Protein AF-A0A1H2X6X7-F1 (afdb_monomer_lite)

Structure (mmCIF, N/CA/C/O backbone):
data_AF-A0A1H2X6X7-F1
#
_entry.id   AF-A0A1H2X6X7-F1
#
loop_
_atom_site.group_PDB
_atom_site.id
_atom_site.type_symbol
_atom_site.label_atom_id
_atom_site.label_alt_id
_atom_site.label_comp_id
_atom_site.label_asym_id
_atom_site.label_entity_id
_atom_site.label_seq_id
_atom_site.pdbx_PDB_ins_code
_atom_site.Cartn_x
_atom_site.Cartn_y
_atom_site.Cartn_z
_atom_site.occupancy
_atom_site.B_iso_or_equiv
_atom_site.auth_seq_id
_atom_site.auth_comp_id
_atom_site.auth_asym_id
_atom_site.auth_atom_id
_atom_site.pdbx_PDB_model_num
ATOM 1 N N . MET A 1 1 ? -18.399 17.762 12.939 1.00 47.22 1 MET A N 1
ATOM 2 C CA . MET A 1 1 ? -17.228 17.917 13.831 1.00 47.22 1 MET A CA 1
ATOM 3 C C . MET A 1 1 ? -16.236 16.824 13.484 1.00 47.22 1 MET A C 1
ATOM 5 O O . MET A 1 1 ? -16.647 15.673 13.480 1.00 47.22 1 MET A O 1
ATOM 9 N N . ASN A 1 2 ? -14.981 17.163 13.183 1.00 52.16 2 ASN A N 1
ATOM 10 C CA . ASN A 1 2 ? -13.915 16.168 13.034 1.00 52.16 2 ASN A CA 1
ATOM 11 C C . ASN A 1 2 ? -13.185 16.047 14.375 1.00 52.16 2 ASN A C 1
ATOM 13 O O . ASN A 1 2 ? -12.469 16.967 14.764 1.00 52.16 2 ASN A O 1
ATOM 17 N N . PHE A 1 3 ? -13.416 14.951 15.096 1.00 68.06 3 PHE A N 1
ATOM 18 C CA . PHE A 1 3 ? -12.711 14.647 16.341 1.00 68.06 3 PHE A CA 1
ATOM 19 C C . PHE A 1 3 ? -11.293 14.145 16.041 1.00 68.06 3 PHE A C 1
ATOM 21 O O . PHE A 1 3 ? -11.084 13.384 15.097 1.00 68.06 3 PHE A O 1
ATOM 28 N N . ASN A 1 4 ? -10.311 14.549 16.848 1.00 76.88 4 ASN A N 1
ATOM 29 C CA . ASN A 1 4 ? -8.963 13.977 16.794 1.00 76.88 4 ASN A CA 1
ATOM 30 C C . ASN A 1 4 ? -8.919 12.580 17.460 1.00 76.88 4 ASN A C 1
ATOM 32 O O . ASN A 1 4 ? -9.927 12.106 17.990 1.00 76.88 4 ASN A O 1
ATOM 36 N N . TYR A 1 5 ? -7.765 11.901 17.418 1.00 76.62 5 TYR A N 1
ATOM 37 C CA . TYR A 1 5 ? -7.602 10.545 17.969 1.00 76.62 5 TYR A CA 1
ATOM 38 C C . TYR A 1 5 ? -8.043 10.443 19.439 1.00 76.62 5 TYR A C 1
ATOM 40 O O . TYR A 1 5 ? -8.882 9.605 19.766 1.00 76.62 5 TYR A O 1
ATOM 48 N N . GLU A 1 6 ? -7.534 11.326 20.303 1.00 81.56 6 GLU A N 1
ATOM 49 C CA . GLU A 1 6 ? -7.835 11.309 21.742 1.00 81.56 6 GLU A CA 1
ATOM 50 C C . GLU A 1 6 ? -9.316 11.602 22.011 1.00 81.56 6 GLU A C 1
ATOM 52 O O . GLU A 1 6 ? -9.954 10.919 22.809 1.00 81.56 6 GLU A O 1
ATOM 57 N N . GLN A 1 7 ? -9.905 12.551 21.279 1.00 83.81 7 GLN A N 1
ATOM 58 C CA . GLN A 1 7 ? -11.331 12.873 21.379 1.00 83.81 7 GLN A CA 1
ATOM 59 C C . GLN A 1 7 ? -12.219 11.707 20.923 1.00 83.81 7 GLN A C 1
ATOM 61 O O . GLN A 1 7 ? -13.219 11.403 21.570 1.00 83.81 7 GLN A O 1
ATOM 66 N N . SER A 1 8 ? -11.843 11.033 19.833 1.00 80.00 8 SER A N 1
ATOM 67 C CA . SER A 1 8 ? -12.587 9.892 19.285 1.00 80.00 8 SER A CA 1
ATOM 68 C C . SER A 1 8 ? -12.512 8.679 20.211 1.00 80.00 8 SER A C 1
ATOM 70 O O . SER A 1 8 ? -13.520 8.016 20.455 1.00 80.00 8 SER A O 1
ATOM 72 N N . LYS A 1 9 ? -11.330 8.411 20.779 1.00 80.12 9 LYS A N 1
ATOM 73 C CA . LYS A 1 9 ? -11.128 7.349 21.768 1.00 80.12 9 LYS A CA 1
ATOM 74 C C . LYS A 1 9 ? -11.932 7.621 23.041 1.00 80.12 9 LYS A C 1
ATOM 76 O O . LYS A 1 9 ? -12.719 6.769 23.448 1.00 80.12 9 LYS A O 1
ATOM 81 N N . HIS A 1 10 ? -11.811 8.824 23.602 1.00 82.69 10 HIS A N 1
ATOM 82 C CA . HIS A 1 10 ? -12.543 9.232 24.801 1.00 82.69 10 HIS A CA 1
ATOM 83 C C . HIS A 1 10 ? -14.066 9.177 24.596 1.00 82.69 10 HIS A C 1
ATOM 85 O O . HIS A 1 10 ? -14.810 8.751 25.479 1.00 82.69 10 HIS A O 1
ATOM 91 N N . PHE A 1 11 ? -14.561 9.556 23.415 1.00 83.50 11 PHE A N 1
ATOM 92 C CA . PHE A 1 11 ? -15.976 9.415 23.071 1.00 83.50 11 PHE A CA 1
ATOM 93 C C . PHE A 1 11 ? -16.440 7.948 23.103 1.00 83.50 11 PHE A C 1
ATOM 95 O O . PHE A 1 11 ? -17.469 7.635 23.705 1.00 83.50 11 PHE A O 1
ATOM 102 N N . LEU A 1 12 ? -15.679 7.031 22.498 1.00 82.12 12 LEU A N 1
ATOM 103 C CA . LEU A 1 12 ? -16.021 5.604 22.459 1.00 82.12 12 LEU A CA 1
ATOM 104 C C . LEU A 1 12 ? -15.948 4.929 23.832 1.00 82.12 12 LEU A C 1
ATOM 106 O O . LEU A 1 12 ? -16.763 4.049 24.126 1.00 82.12 12 LEU A O 1
ATOM 110 N N . GLU A 1 13 ? -14.999 5.336 24.673 1.00 80.56 13 GLU A N 1
ATOM 111 C CA . GLU A 1 13 ? -14.875 4.861 26.055 1.00 80.56 13 GLU A CA 1
ATOM 112 C C . GLU A 1 13 ? -16.110 5.224 26.890 1.00 80.56 13 GLU A C 1
ATOM 114 O O . GLU A 1 13 ? -16.600 4.388 27.649 1.00 80.56 13 GLU A O 1
ATOM 119 N N . ASN A 1 14 ? -16.676 6.414 26.668 1.00 81.88 14 ASN A N 1
ATOM 120 C CA . ASN A 1 14 ? -17.824 6.930 27.419 1.00 81.88 14 ASN A CA 1
ATOM 121 C C . ASN A 1 14 ? -19.196 6.606 26.800 1.00 81.88 14 ASN A C 1
ATOM 123 O O . ASN A 1 14 ? -20.233 6.823 27.428 1.00 81.88 14 ASN A O 1
ATOM 127 N N . THR A 1 15 ? -19.232 6.066 25.581 1.00 83.06 15 THR A N 1
ATOM 128 C CA . THR A 1 15 ? -20.480 5.680 24.910 1.00 83.06 15 THR A CA 1
ATOM 129 C C . THR A 1 15 ? -20.928 4.279 25.345 1.00 83.06 15 THR A C 1
ATOM 131 O O . THR A 1 15 ? -20.123 3.344 25.449 1.00 83.06 15 THR A O 1
ATOM 134 N N . LYS A 1 16 ? -22.237 4.094 25.569 1.00 80.50 16 LYS A N 1
ATOM 135 C CA . LYS A 1 16 ? -22.843 2.781 25.854 1.00 80.50 16 LYS A CA 1
ATOM 136 C C . LYS A 1 16 ? -22.904 1.923 24.582 1.00 80.50 16 LYS A C 1
ATOM 138 O O . LYS A 1 16 ? -23.909 1.889 23.886 1.00 80.50 16 LYS A O 1
ATOM 143 N N . ILE A 1 17 ? -21.810 1.222 24.305 1.00 83.12 17 ILE A N 1
ATOM 144 C CA . ILE A 1 17 ? -21.655 0.235 23.228 1.00 83.12 17 ILE A CA 1
ATOM 145 C C . ILE A 1 17 ? -21.081 -1.065 23.797 1.00 83.12 17 ILE A C 1
ATOM 147 O O . ILE A 1 17 ? -20.367 -1.052 24.803 1.00 83.12 17 ILE A O 1
ATOM 151 N N . ALA A 1 18 ? -21.398 -2.194 23.159 1.00 84.62 18 ALA A N 1
ATOM 152 C CA . ALA A 1 18 ? -20.895 -3.505 23.565 1.00 84.62 18 ALA A CA 1
ATOM 153 C C . ALA A 1 18 ? -19.355 -3.539 23.547 1.00 84.62 18 ALA A C 1
ATOM 155 O O . ALA A 1 18 ? -18.726 -3.019 22.624 1.00 84.62 18 ALA A O 1
ATOM 156 N N . GLY A 1 19 ? -18.738 -4.178 24.547 1.00 82.12 19 GLY A N 1
ATOM 157 C CA . GLY A 1 19 ? -17.284 -4.126 24.755 1.00 82.12 19 GLY A CA 1
ATOM 158 C C . GLY A 1 19 ? -16.453 -4.600 23.555 1.00 82.12 19 GLY A C 1
ATOM 159 O O . GLY A 1 19 ? -15.466 -3.956 23.206 1.00 82.12 19 GLY A O 1
ATOM 160 N N . ALA A 1 20 ? -16.880 -5.670 22.875 1.00 82.31 20 ALA A N 1
ATOM 161 C CA . ALA A 1 20 ? -16.204 -6.180 21.677 1.00 82.31 20 ALA A CA 1
ATOM 162 C C . ALA A 1 20 ? -16.249 -5.180 20.506 1.00 82.31 20 ALA A C 1
ATOM 164 O O . ALA A 1 20 ? -15.244 -4.950 19.837 1.00 82.31 20 ALA A O 1
ATOM 165 N N . VAL A 1 21 ? -17.399 -4.529 20.313 1.00 78.38 21 VAL A N 1
ATOM 166 C CA . VAL A 1 21 ? -17.604 -3.511 19.274 1.00 78.38 21 VAL A CA 1
ATOM 167 C C . VAL A 1 21 ? -16.763 -2.268 19.573 1.00 78.38 21 VAL A C 1
ATOM 169 O O . VAL A 1 21 ? -16.075 -1.758 18.692 1.00 78.38 21 VAL A O 1
ATOM 172 N N . ARG A 1 22 ? -16.734 -1.820 20.836 1.00 83.56 22 ARG A N 1
ATOM 173 C CA . ARG A 1 22 ? -15.876 -0.710 21.276 1.00 83.56 22 ARG A CA 1
ATOM 174 C C . ARG A 1 22 ? -14.400 -0.995 21.000 1.00 83.56 22 ARG A C 1
ATOM 176 O O . ARG A 1 22 ? -13.715 -0.141 20.445 1.00 83.56 22 ARG A O 1
ATOM 183 N N . LYS A 1 23 ? -13.917 -2.189 21.362 1.00 83.56 23 LYS A N 1
ATOM 184 C CA . LYS A 1 23 ? -12.527 -2.600 21.126 1.00 83.56 23 LYS A CA 1
ATOM 185 C C . LYS A 1 23 ? -12.179 -2.551 19.636 1.00 83.56 23 LYS A C 1
ATOM 187 O O . LYS A 1 23 ? -11.168 -1.954 19.283 1.00 83.56 23 LYS A O 1
ATOM 192 N N . SER A 1 24 ? -13.052 -3.081 18.778 1.00 80.94 24 SER A N 1
ATOM 193 C CA . SER A 1 24 ? -12.875 -3.039 17.321 1.00 80.94 24 SER A CA 1
ATOM 194 C C . SER A 1 24 ? -12.788 -1.604 16.780 1.00 80.94 24 SER A C 1
ATOM 196 O O . SER A 1 24 ? -11.891 -1.299 15.994 1.00 80.94 24 SER A O 1
ATOM 198 N N . TYR A 1 25 ? -13.650 -0.691 17.244 1.00 81.06 25 TYR A N 1
ATOM 199 C CA . TYR A 1 25 ? -13.575 0.716 16.839 1.00 81.06 25 TYR A CA 1
ATOM 200 C C . TYR A 1 25 ? -12.291 1.405 17.316 1.00 81.06 25 TYR A C 1
ATOM 202 O O . TYR A 1 25 ? -11.674 2.136 16.545 1.00 81.06 25 TYR A O 1
ATOM 210 N N . ILE A 1 26 ? -11.846 1.155 18.550 1.00 82.62 26 ILE A N 1
ATOM 211 C CA . ILE A 1 26 ? -10.583 1.711 19.060 1.00 82.62 26 ILE A CA 1
ATOM 212 C C . ILE A 1 26 ? -9.396 1.192 18.238 1.00 82.62 26 ILE A C 1
ATOM 214 O O . ILE A 1 26 ? -8.566 1.984 17.795 1.00 82.62 26 ILE A O 1
ATOM 218 N N . GLU A 1 27 ? -9.330 -0.116 17.977 1.00 83.75 27 GLU A N 1
ATOM 219 C CA . GLU A 1 27 ? -8.286 -0.722 17.138 1.00 83.75 27 GLU A CA 1
ATOM 220 C C . GLU A 1 27 ? -8.272 -0.124 15.729 1.00 83.75 27 GLU A C 1
ATOM 222 O O . GLU A 1 27 ? -7.207 0.140 15.168 1.00 83.75 27 GLU A O 1
ATOM 227 N N . ARG A 1 28 ? -9.450 0.154 15.164 1.00 78.38 28 ARG A N 1
ATOM 228 C CA . ARG A 1 28 ? -9.580 0.816 13.868 1.00 78.38 28 ARG A CA 1
ATOM 229 C C . ARG A 1 28 ? -8.989 2.224 13.877 1.00 78.38 28 ARG A C 1
ATOM 231 O O . ARG A 1 28 ? -8.192 2.533 12.998 1.00 78.38 28 ARG A O 1
ATOM 238 N N . ILE A 1 29 ? -9.313 3.038 14.881 1.00 81.88 29 ILE A N 1
ATOM 239 C CA . ILE A 1 29 ? -8.759 4.394 15.021 1.00 81.88 29 ILE A CA 1
ATOM 240 C C . ILE A 1 29 ? -7.228 4.334 15.184 1.00 81.88 29 ILE A C 1
ATOM 242 O O . ILE A 1 29 ? -6.508 5.108 14.554 1.00 81.88 29 ILE A O 1
ATOM 246 N N . VAL A 1 30 ? -6.705 3.384 15.967 1.00 82.94 30 VAL A N 1
ATOM 247 C CA . VAL A 1 30 ? -5.252 3.165 16.103 1.00 82.94 30 VAL A CA 1
ATOM 248 C C . VAL A 1 30 ? -4.612 2.823 14.753 1.00 82.94 30 VAL A C 1
ATOM 250 O O . VAL A 1 30 ? -3.574 3.387 14.395 1.00 82.94 30 VAL A O 1
ATOM 253 N N . ASN A 1 31 ? -5.239 1.933 13.982 1.00 80.62 31 ASN A N 1
ATOM 254 C CA . ASN A 1 31 ? -4.762 1.559 12.654 1.00 80.62 31 ASN A CA 1
ATOM 255 C C . ASN A 1 31 ? -4.777 2.747 11.683 1.00 80.62 31 ASN A C 1
ATOM 257 O O . ASN A 1 31 ? -3.821 2.913 10.930 1.00 80.62 31 ASN A O 1
ATOM 261 N N . ASP A 1 32 ? -5.789 3.611 11.735 1.00 80.75 32 ASP A N 1
ATOM 262 C CA . ASP A 1 32 ? -5.868 4.808 10.889 1.00 80.75 32 ASP A CA 1
ATOM 263 C C . ASP A 1 32 ? -4.741 5.794 11.191 1.00 80.75 32 ASP A C 1
ATOM 265 O O . ASP A 1 32 ? -4.061 6.272 10.282 1.00 80.75 32 ASP A O 1
ATOM 269 N N . VAL A 1 33 ? -4.467 6.040 12.476 1.00 83.62 33 VAL A N 1
ATOM 270 C CA . VAL A 1 33 ? -3.336 6.880 12.896 1.00 83.62 33 VAL A CA 1
ATOM 271 C C . VAL A 1 33 ? -2.005 6.303 12.413 1.00 83.62 33 VAL A C 1
ATOM 273 O O . VAL A 1 33 ? -1.110 7.055 12.015 1.00 83.62 33 VAL A O 1
ATOM 276 N N . LYS A 1 34 ? -1.862 4.971 12.400 1.00 84.88 34 LYS A N 1
ATOM 277 C CA . LYS A 1 34 ? -0.692 4.312 11.806 1.00 84.88 34 LYS A CA 1
ATOM 278 C C . LYS A 1 34 ? -0.601 4.603 10.303 1.00 84.88 34 LYS A C 1
ATOM 280 O O . LYS A 1 34 ? 0.491 4.911 9.829 1.00 84.88 34 LYS A O 1
ATOM 285 N N . GLN A 1 35 ? -1.713 4.549 9.566 1.00 88.00 35 GLN A N 1
ATOM 286 C CA . GLN A 1 35 ? -1.705 4.789 8.119 1.00 88.00 35 GLN A CA 1
ATOM 287 C C . GLN A 1 35 ? -1.373 6.235 7.740 1.00 88.00 35 GLN A C 1
ATOM 289 O O . GLN A 1 35 ? -0.658 6.435 6.760 1.00 88.00 35 GLN A O 1
ATOM 294 N N . ILE A 1 36 ? -1.757 7.228 8.553 1.00 85.19 36 ILE A N 1
ATOM 295 C CA . ILE A 1 36 ? -1.327 8.629 8.366 1.00 85.19 36 ILE A CA 1
ATOM 296 C C . ILE A 1 36 ? 0.201 8.723 8.275 1.00 85.19 36 ILE A C 1
ATOM 298 O O . ILE A 1 36 ? 0.737 9.368 7.377 1.00 85.19 36 ILE A O 1
ATOM 302 N N . LYS A 1 37 ? 0.913 8.040 9.180 1.00 87.31 37 LYS A N 1
ATOM 303 C CA . LYS A 1 37 ? 2.386 8.040 9.225 1.00 87.31 37 LYS A CA 1
ATOM 304 C C . LYS A 1 37 ? 3.027 7.279 8.066 1.00 87.31 37 LYS A C 1
ATOM 306 O O . LYS A 1 37 ? 4.217 7.444 7.817 1.00 87.31 37 LYS A O 1
ATOM 311 N N . ASN A 1 38 ? 2.264 6.421 7.393 1.00 89.00 38 ASN A N 1
ATOM 312 C CA . ASN A 1 38 ? 2.753 5.656 6.257 1.00 89.00 38 ASN A CA 1
ATOM 313 C C . ASN A 1 38 ? 2.658 6.436 4.936 1.00 89.00 38 ASN A C 1
ATOM 315 O O . ASN A 1 38 ? 3.329 6.041 3.984 1.00 89.00 38 ASN A O 1
ATOM 319 N N . LYS A 1 39 ? 1.891 7.536 4.866 1.00 91.62 39 LYS A N 1
ATOM 320 C CA . LYS A 1 39 ? 1.821 8.379 3.664 1.00 91.62 39 LYS A CA 1
ATOM 321 C C . LYS A 1 39 ? 3.219 8.867 3.277 1.00 91.62 39 LYS A C 1
ATOM 323 O O . LYS A 1 39 ? 3.934 9.430 4.102 1.00 91.62 39 LYS A O 1
ATOM 328 N N . ASN A 1 40 ? 3.608 8.651 2.020 1.00 90.81 40 ASN A N 1
ATOM 329 C CA . ASN A 1 40 ? 4.922 9.007 1.470 1.00 90.81 40 ASN A CA 1
ATOM 330 C C . ASN A 1 40 ? 6.123 8.441 2.253 1.00 90.81 40 ASN A C 1
ATOM 332 O O . ASN A 1 40 ? 7.228 8.980 2.188 1.00 90.81 40 ASN A O 1
ATOM 336 N N . LYS A 1 41 ? 5.935 7.319 2.962 1.00 93.00 41 LYS A N 1
ATOM 337 C CA . LYS A 1 41 ? 7.004 6.621 3.694 1.00 93.00 41 LYS A CA 1
ATOM 338 C C . LYS A 1 41 ? 8.176 6.214 2.797 1.00 93.00 41 LYS A C 1
ATOM 340 O O . LYS A 1 41 ? 9.315 6.145 3.259 1.00 93.00 41 LYS A O 1
ATOM 345 N N . PHE A 1 42 ? 7.904 5.915 1.529 1.00 95.25 42 PHE A N 1
ATOM 346 C CA . PHE A 1 42 ? 8.904 5.484 0.561 1.00 95.25 42 PHE A CA 1
ATOM 347 C C . PHE A 1 42 ? 9.203 6.609 -0.430 1.00 95.25 42 PHE A C 1
ATOM 349 O O . PHE A 1 42 ? 8.317 7.079 -1.134 1.00 95.25 42 PHE A O 1
ATOM 356 N N . SER A 1 43 ? 10.469 7.031 -0.502 1.00 94.38 43 SER A N 1
ATOM 357 C CA . SER A 1 43 ? 10.888 8.101 -1.416 1.00 94.38 43 SER A CA 1
ATOM 358 C C . SER A 1 43 ? 10.705 7.704 -2.883 1.00 94.38 43 SER A C 1
ATOM 360 O O . SER A 1 43 ? 11.102 6.604 -3.278 1.00 94.38 43 SER A O 1
ATOM 362 N N . LEU A 1 44 ? 10.171 8.631 -3.680 1.00 94.88 44 LEU A N 1
ATOM 363 C CA . LEU A 1 44 ? 10.048 8.545 -5.141 1.00 94.88 44 LEU A CA 1
ATOM 364 C C . LEU A 1 44 ? 11.206 9.248 -5.876 1.00 94.88 44 LEU A C 1
ATOM 366 O O . LEU A 1 44 ? 11.259 9.244 -7.101 1.00 94.88 44 LEU A O 1
ATOM 370 N N . GLY A 1 45 ? 12.125 9.883 -5.140 1.00 92.81 45 GLY A N 1
ATOM 371 C CA . GLY A 1 45 ? 13.177 10.719 -5.717 1.00 92.81 45 GLY A CA 1
ATOM 372 C C . GLY A 1 45 ? 14.230 9.920 -6.487 1.00 92.81 45 GLY A C 1
ATOM 373 O O . GLY A 1 45 ? 14.598 8.814 -6.090 1.00 92.81 45 GLY A O 1
ATOM 374 N N . SER A 1 46 ? 14.777 10.518 -7.545 1.00 91.56 46 SER A N 1
ATOM 375 C CA . SER A 1 46 ? 15.776 9.896 -8.429 1.00 91.56 46 SER A CA 1
ATOM 376 C C . SER A 1 46 ? 17.081 9.500 -7.734 1.00 91.56 46 SER A C 1
ATOM 378 O O . SER A 1 46 ? 17.741 8.560 -8.165 1.00 91.56 46 SER A O 1
ATOM 380 N N . LEU A 1 47 ? 17.431 10.176 -6.636 1.00 92.50 47 LEU A N 1
ATOM 381 C CA . LEU A 1 47 ? 18.620 9.879 -5.830 1.00 92.50 47 LEU A CA 1
ATOM 382 C C . LEU A 1 47 ? 18.445 8.650 -4.919 1.00 92.50 47 LEU A C 1
ATOM 384 O O . LEU A 1 47 ? 19.423 8.113 -4.406 1.00 92.50 47 LEU A O 1
ATOM 388 N N . SER A 1 48 ? 17.209 8.191 -4.689 1.00 93.06 48 SER A N 1
ATOM 389 C CA . SER A 1 48 ? 16.958 6.965 -3.931 1.00 93.06 48 SER A CA 1
ATOM 390 C C . SER A 1 48 ? 17.115 5.753 -4.845 1.00 93.06 48 SER A C 1
ATOM 392 O O . SER A 1 48 ? 16.491 5.705 -5.900 1.00 93.06 48 SER A O 1
ATOM 394 N N . LYS A 1 49 ? 17.855 4.725 -4.401 1.00 92.06 49 LYS A N 1
ATOM 395 C CA . LYS A 1 49 ? 18.110 3.489 -5.171 1.00 92.06 49 LYS A CA 1
ATOM 396 C C . LYS A 1 49 ? 16.864 2.914 -5.861 1.00 92.06 49 LYS A C 1
ATOM 398 O O . LYS A 1 49 ? 16.942 2.485 -7.004 1.00 92.06 49 LYS A O 1
ATOM 403 N N . ASN A 1 50 ? 15.725 2.904 -5.166 1.00 94.31 50 ASN A N 1
ATOM 404 C CA . ASN A 1 50 ? 14.464 2.361 -5.683 1.00 94.31 50 ASN A CA 1
ATOM 405 C C . ASN A 1 50 ? 13.442 3.450 -6.057 1.00 94.31 50 ASN A C 1
ATOM 407 O O . ASN A 1 50 ? 12.342 3.116 -6.489 1.00 94.31 50 ASN A O 1
ATOM 411 N N . GLY A 1 51 ? 13.773 4.733 -5.880 1.00 95.75 51 GLY A N 1
ATOM 412 C CA . GLY A 1 51 ? 12.850 5.850 -6.097 1.00 95.75 51 GLY A CA 1
ATOM 413 C C . GLY A 1 51 ? 12.274 5.899 -7.513 1.00 95.75 51 GLY A C 1
ATOM 414 O O . GLY A 1 51 ? 11.050 5.871 -7.636 1.00 95.75 51 GLY A O 1
ATOM 415 N N . PRO A 1 52 ? 13.100 5.843 -8.577 1.00 96.50 52 PRO A N 1
ATOM 416 C CA . PRO A 1 52 ? 12.611 5.809 -9.957 1.00 96.50 52 PRO A CA 1
ATOM 417 C C . PRO A 1 52 ? 11.627 4.667 -10.241 1.00 96.50 52 PRO A C 1
ATOM 419 O O . PRO A 1 52 ? 10.578 4.889 -10.838 1.00 96.50 52 PRO A O 1
ATOM 422 N N . SER A 1 53 ? 11.912 3.449 -9.769 1.00 95.94 53 SER A N 1
ATOM 423 C CA . SER A 1 53 ? 11.017 2.302 -9.982 1.00 95.94 53 SER A CA 1
ATOM 424 C C . SER A 1 53 ? 9.698 2.433 -9.222 1.00 95.94 53 SER A C 1
ATOM 426 O O . SER A 1 53 ? 8.656 2.003 -9.717 1.00 95.94 53 SER A O 1
ATOM 428 N N . ARG A 1 54 ? 9.718 3.036 -8.026 1.00 97.50 54 ARG A N 1
ATOM 429 C CA . ARG A 1 54 ? 8.485 3.343 -7.293 1.00 97.50 54 ARG A CA 1
ATOM 430 C C . ARG A 1 54 ? 7.674 4.415 -8.007 1.00 97.50 54 ARG A C 1
ATOM 432 O O . ARG A 1 54 ? 6.465 4.258 -8.128 1.00 97.50 54 ARG A O 1
ATOM 439 N N . ALA A 1 55 ? 8.323 5.468 -8.502 1.0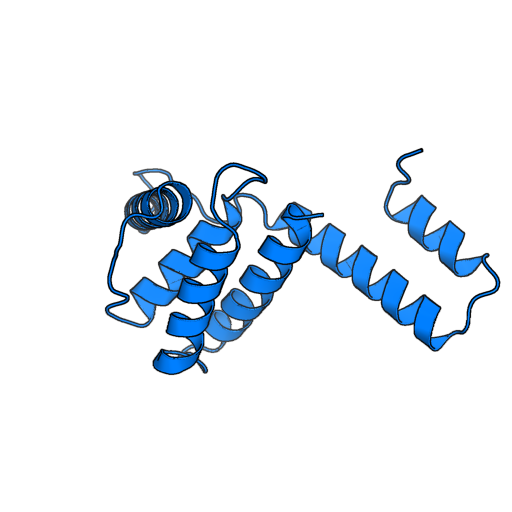0 97.38 55 ALA A N 1
ATOM 440 C CA . ALA A 1 55 ? 7.662 6.525 -9.262 1.00 97.38 55 ALA A CA 1
ATOM 441 C C . ALA A 1 55 ? 7.006 5.964 -10.534 1.00 97.38 55 ALA A C 1
ATOM 443 O O . ALA A 1 55 ? 5.855 6.273 -10.828 1.00 97.38 55 ALA A O 1
ATOM 444 N N . GLN A 1 56 ? 7.697 5.061 -11.232 1.00 97.06 56 GLN A N 1
ATOM 445 C CA . GLN A 1 56 ? 7.147 4.348 -12.381 1.00 97.06 56 GLN A CA 1
ATOM 446 C C . GLN A 1 56 ? 5.933 3.489 -12.000 1.00 97.06 56 GLN A C 1
ATOM 448 O O . GLN A 1 56 ? 4.893 3.576 -12.648 1.00 97.06 56 GLN A O 1
ATOM 453 N N . SER A 1 57 ? 6.037 2.701 -10.926 1.00 97.50 57 SER A N 1
ATOM 454 C CA . SER A 1 57 ? 4.925 1.864 -10.453 1.00 97.50 57 SER A CA 1
ATOM 455 C C . SER A 1 57 ? 3.726 2.717 -10.027 1.00 97.50 57 SER A C 1
ATOM 457 O O . SER A 1 57 ? 2.591 2.391 -10.356 1.00 97.50 57 SER A O 1
ATOM 459 N N . LEU A 1 58 ? 3.967 3.847 -9.354 1.00 97.81 58 LEU A N 1
ATOM 460 C CA . LEU A 1 58 ? 2.927 4.804 -8.976 1.00 97.81 58 LEU A CA 1
ATOM 461 C C . LEU A 1 58 ? 2.207 5.346 -10.215 1.00 97.81 58 LEU A C 1
ATOM 463 O O . LEU A 1 58 ? 0.981 5.316 -10.267 1.00 97.81 58 LEU A O 1
ATOM 467 N N . ASN A 1 59 ? 2.967 5.766 -11.229 1.00 97.94 59 ASN A N 1
ATOM 468 C CA . ASN A 1 59 ? 2.417 6.243 -12.492 1.00 97.94 59 ASN A CA 1
ATOM 469 C C . ASN A 1 59 ? 1.539 5.181 -13.171 1.00 97.94 59 ASN A C 1
ATOM 471 O O . ASN A 1 59 ? 0.476 5.506 -13.699 1.00 97.94 59 ASN A O 1
ATOM 475 N N . PHE A 1 60 ? 1.946 3.911 -13.136 1.00 97.75 60 PHE A N 1
ATOM 476 C CA . PHE A 1 60 ? 1.134 2.830 -13.686 1.00 97.75 60 PHE A CA 1
ATOM 477 C C . PHE A 1 60 ? -0.170 2.613 -12.919 1.00 97.75 60 PHE A C 1
ATOM 479 O O . PHE A 1 60 ? -1.217 2.427 -13.539 1.00 97.75 60 PHE A O 1
ATOM 486 N N . LEU A 1 61 ? -0.121 2.673 -11.587 1.00 97.38 61 LEU A N 1
ATOM 487 C CA . LEU A 1 61 ? -1.299 2.529 -10.733 1.00 97.38 61 LEU A CA 1
ATOM 488 C C . LEU A 1 61 ? -2.294 3.685 -10.923 1.00 97.38 61 LEU A C 1
ATOM 490 O O . LEU A 1 61 ? -3.489 3.437 -11.061 1.00 97.38 61 LEU A O 1
ATOM 494 N N . GLN A 1 62 ? -1.811 4.930 -10.972 1.00 97.50 62 GLN A N 1
ATOM 495 C CA . GLN A 1 62 ? -2.650 6.124 -11.143 1.00 97.50 62 GLN A CA 1
ATOM 496 C C . GLN A 1 62 ? -3.336 6.154 -12.515 1.00 97.50 62 GLN A C 1
ATOM 498 O O . GLN A 1 62 ? -4.527 6.438 -12.613 1.00 97.50 62 GLN A O 1
ATOM 503 N N . ASN A 1 63 ? -2.607 5.792 -13.574 1.00 97.50 63 ASN A N 1
ATOM 504 C CA . ASN A 1 63 ? -3.092 5.903 -14.952 1.00 97.50 63 ASN A CA 1
ATOM 505 C C . ASN A 1 63 ? -3.676 4.600 -15.520 1.00 97.50 63 ASN A C 1
ATOM 507 O O . ASN A 1 63 ? -3.949 4.529 -16.716 1.00 97.50 63 ASN A O 1
ATOM 511 N N . LYS A 1 64 ? -3.841 3.559 -14.691 1.00 95.50 64 LYS A N 1
ATOM 512 C CA . LYS A 1 64 ? -4.281 2.211 -15.103 1.00 95.50 64 LYS A CA 1
ATOM 513 C C . LYS A 1 64 ? -3.481 1.642 -16.280 1.00 95.50 64 LYS A C 1
ATOM 515 O O . LYS A 1 64 ? -4.018 0.925 -17.123 1.00 95.50 64 LYS A O 1
ATOM 520 N N . ILE A 1 65 ? -2.195 1.977 -16.357 1.00 96.19 65 ILE A N 1
ATOM 521 C CA . ILE A 1 65 ? -1.324 1.464 -17.415 1.00 96.19 65 ILE A CA 1
ATOM 522 C C . ILE A 1 65 ? -1.096 -0.019 -17.115 1.00 96.19 65 ILE A C 1
ATOM 524 O O . ILE A 1 65 ? -0.683 -0.328 -15.994 1.00 96.19 65 ILE A O 1
ATOM 528 N N . PRO A 1 66 ? -1.360 -0.940 -18.058 1.00 93.25 66 PRO A N 1
ATOM 52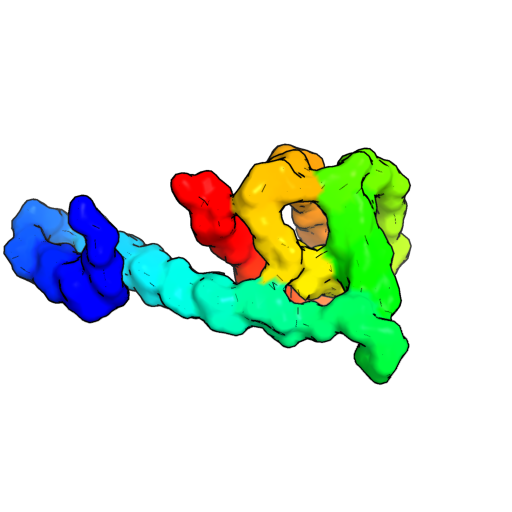9 C CA . PRO A 1 66 ? -1.081 -2.356 -17.859 1.00 93.25 66 PRO A CA 1
ATOM 530 C C . PRO A 1 66 ? 0.419 -2.609 -17.683 1.00 93.25 66 PRO A C 1
ATOM 532 O O . PRO A 1 66 ? 1.240 -2.075 -18.426 1.00 93.25 66 PRO A O 1
ATOM 535 N N . PHE A 1 67 ? 0.774 -3.448 -16.714 1.00 94.56 67 PHE A N 1
ATOM 536 C CA . PHE A 1 67 ? 2.138 -3.930 -16.508 1.00 94.56 67 PHE A CA 1
ATOM 537 C C . PHE A 1 67 ? 2.119 -5.326 -15.882 1.00 94.56 67 PHE A C 1
ATOM 539 O O . PHE A 1 67 ? 1.143 -5.722 -15.233 1.00 94.56 67 PHE A O 1
ATOM 546 N N . GLU A 1 68 ? 3.216 -6.053 -16.073 1.00 93.75 68 GLU A N 1
ATOM 547 C CA . GLU A 1 68 ? 3.445 -7.362 -15.470 1.00 93.75 68 GLU A CA 1
ATOM 548 C C . GLU A 1 68 ? 4.280 -7.246 -14.194 1.00 93.75 68 GLU A C 1
ATOM 550 O O . GLU A 1 68 ? 5.166 -6.400 -14.077 1.00 93.75 68 GLU A O 1
ATOM 555 N N . ILE A 1 69 ? 4.004 -8.129 -13.236 1.00 94.88 69 ILE A N 1
ATOM 556 C CA . ILE A 1 69 ? 4.741 -8.215 -11.975 1.00 94.88 69 ILE A CA 1
ATOM 557 C C . ILE A 1 69 ? 5.776 -9.325 -12.122 1.00 94.88 69 ILE A C 1
ATOM 559 O O . ILE A 1 69 ? 5.4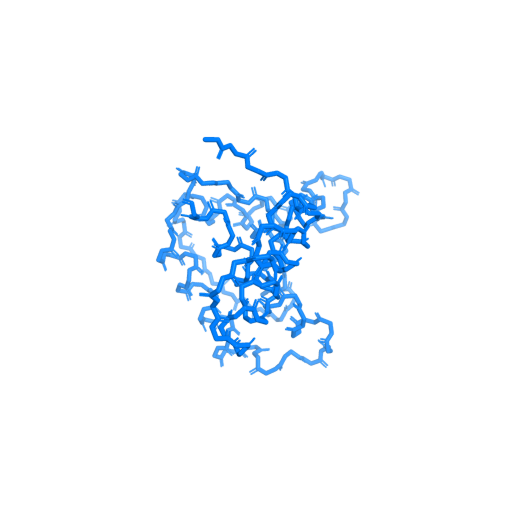25 -10.501 -12.010 1.00 94.88 69 ILE A O 1
ATOM 563 N N . GLY A 1 70 ? 7.020 -8.945 -12.419 1.00 92.19 70 GLY A N 1
ATOM 564 C CA . GLY A 1 70 ? 8.065 -9.888 -12.835 1.00 92.19 70 GLY A CA 1
ATOM 565 C C . GLY A 1 70 ? 8.674 -10.733 -11.713 1.00 92.19 70 GLY A C 1
ATOM 566 O O . GLY A 1 70 ? 8.870 -11.928 -11.898 1.00 92.19 70 GLY A O 1
ATOM 567 N N . ASP A 1 71 ? 8.971 -10.128 -10.561 1.00 95.44 71 ASP A N 1
ATOM 568 C CA . ASP A 1 71 ? 9.592 -10.812 -9.420 1.00 95.44 71 ASP A CA 1
ATOM 569 C C . ASP A 1 71 ? 9.133 -10.232 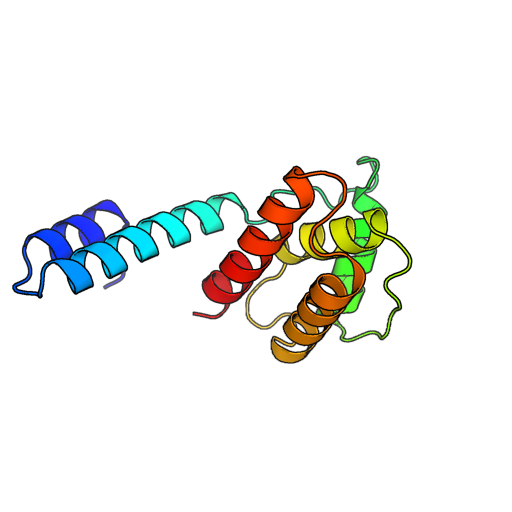-8.066 1.00 95.44 71 ASP A C 1
ATOM 571 O O . ASP A 1 71 ? 8.411 -9.228 -8.008 1.00 95.44 71 ASP A O 1
ATOM 575 N N . GLU A 1 72 ? 9.562 -10.859 -6.961 1.00 95.19 72 GLU A N 1
ATOM 576 C CA . GLU A 1 72 ? 9.232 -10.418 -5.595 1.00 95.19 72 GLU A CA 1
ATOM 577 C C . GLU A 1 72 ? 9.694 -8.982 -5.296 1.00 95.19 72 GLU A C 1
ATOM 579 O O . GLU A 1 72 ? 9.008 -8.242 -4.586 1.00 95.19 72 GLU A O 1
ATOM 584 N N . GLU A 1 73 ? 10.853 -8.555 -5.807 1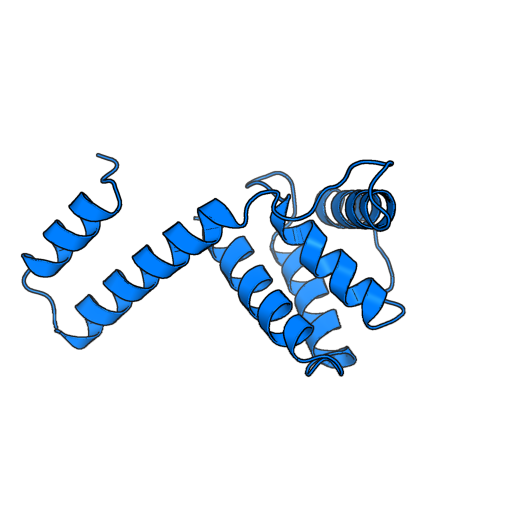.00 94.56 73 GLU A N 1
ATOM 585 C CA . GLU A 1 73 ? 11.357 -7.199 -5.566 1.00 94.56 73 GLU A CA 1
ATOM 586 C C . GLU A 1 73 ? 10.533 -6.165 -6.348 1.00 94.56 73 GLU A C 1
ATOM 588 O O . GLU A 1 73 ? 10.310 -5.054 -5.861 1.00 94.56 73 GLU A O 1
ATOM 593 N N . ASN A 1 74 ? 10.027 -6.525 -7.527 1.00 94.94 74 ASN A N 1
ATOM 594 C CA . ASN A 1 74 ? 9.090 -5.729 -8.306 1.00 94.94 74 ASN A CA 1
ATOM 595 C C . ASN A 1 74 ? 7.739 -5.624 -7.590 1.00 94.94 74 ASN A C 1
ATOM 597 O O . ASN A 1 74 ? 7.256 -4.513 -7.366 1.00 94.94 74 ASN A O 1
ATOM 601 N N . ALA A 1 75 ? 7.192 -6.753 -7.123 1.00 97.12 75 ALA A N 1
ATOM 602 C CA . ALA A 1 75 ? 5.984 -6.802 -6.298 1.00 97.12 75 ALA A CA 1
ATOM 603 C C . ALA A 1 75 ? 6.111 -5.897 -5.067 1.00 97.12 75 ALA A C 1
ATOM 605 O O . ALA A 1 75 ? 5.245 -5.066 -4.795 1.00 97.12 75 ALA A O 1
ATOM 606 N N . LYS A 1 76 ? 7.245 -5.974 -4.366 1.00 96.81 76 LYS A N 1
ATOM 607 C CA . LYS A 1 76 ? 7.545 -5.102 -3.232 1.00 96.81 76 LYS A CA 1
ATOM 608 C C . LYS A 1 76 ? 7.529 -3.623 -3.621 1.00 96.81 76 LYS A C 1
ATOM 610 O O . LYS A 1 76 ? 6.917 -2.832 -2.913 1.00 96.81 76 LYS A O 1
ATOM 615 N N . ARG A 1 77 ? 8.165 -3.229 -4.729 1.00 96.38 77 ARG A N 1
ATOM 616 C CA . ARG A 1 77 ? 8.182 -1.824 -5.188 1.00 96.38 77 ARG A CA 1
ATOM 617 C C . ARG A 1 77 ? 6.780 -1.308 -5.504 1.00 96.38 77 ARG A C 1
ATOM 619 O O . ARG A 1 77 ? 6.475 -0.179 -5.136 1.00 96.38 77 ARG A O 1
ATOM 626 N N . ILE A 1 78 ? 5.927 -2.136 -6.104 1.00 97.75 78 ILE A N 1
ATOM 627 C CA . ILE A 1 78 ? 4.521 -1.795 -6.361 1.00 97.75 78 ILE A CA 1
ATOM 628 C C . ILE A 1 78 ? 3.787 -1.533 -5.038 1.00 97.75 78 ILE A C 1
ATOM 630 O O . ILE A 1 78 ? 3.124 -0.506 -4.901 1.00 97.75 78 ILE A O 1
ATOM 634 N N . LEU A 1 79 ? 3.961 -2.403 -4.034 1.00 97.94 79 LEU A N 1
ATOM 635 C CA . LEU A 1 79 ? 3.379 -2.206 -2.699 1.00 97.94 79 LEU A CA 1
ATOM 636 C C . LEU A 1 79 ? 3.946 -0.967 -1.985 1.00 97.94 79 LEU A C 1
ATOM 638 O O . LEU A 1 79 ? 3.214 -0.285 -1.276 1.00 97.94 79 LEU A O 1
ATOM 642 N N . GLU A 1 80 ? 5.232 -0.651 -2.160 1.00 97.88 80 GLU A N 1
ATOM 643 C CA . GLU A 1 80 ? 5.840 0.579 -1.630 1.00 97.88 80 GLU A CA 1
ATOM 644 C C . GLU A 1 80 ? 5.215 1.835 -2.265 1.00 97.88 80 GLU A C 1
ATOM 646 O O . GLU A 1 80 ? 4.980 2.820 -1.565 1.00 97.88 80 GLU A O 1
ATOM 651 N N . SER A 1 81 ? 4.897 1.798 -3.562 1.00 97.81 81 SER A N 1
ATOM 652 C CA . SER A 1 81 ? 4.271 2.918 -4.281 1.00 97.81 81 SER A CA 1
ATOM 653 C C . SER A 1 81 ? 2.835 3.204 -3.856 1.00 97.81 81 SER A C 1
ATOM 655 O O . SER A 1 81 ? 2.400 4.351 -3.947 1.00 97.81 81 SER A O 1
ATOM 657 N N . VAL A 1 82 ? 2.106 2.204 -3.347 1.00 97.62 82 VAL A N 1
ATOM 658 C CA . VAL A 1 82 ? 0.734 2.378 -2.834 1.00 97.62 82 VAL A CA 1
ATOM 659 C C . VAL A 1 82 ? 0.660 3.486 -1.778 1.00 97.62 82 VAL A C 1
ATOM 661 O O . VAL A 1 82 ? -0.305 4.242 -1.748 1.00 97.62 82 VAL A O 1
ATOM 664 N N . PHE A 1 83 ? 1.703 3.650 -0.963 1.00 97.25 83 PHE A N 1
ATOM 665 C CA . PHE A 1 83 ? 1.755 4.655 0.103 1.00 97.25 83 PHE A CA 1
ATOM 666 C C . PHE A 1 83 ? 1.885 6.107 -0.383 1.00 97.25 83 PHE A C 1
ATOM 668 O O . PHE A 1 83 ? 1.853 7.030 0.433 1.00 97.25 83 PHE A O 1
ATOM 675 N N . SER A 1 84 ? 2.037 6.320 -1.690 1.00 97.00 84 SER A N 1
ATOM 676 C CA . SER A 1 84 ? 2.018 7.642 -2.325 1.00 97.00 84 SER A CA 1
ATOM 677 C C . SER A 1 84 ? 0.718 7.934 -3.074 1.00 97.00 84 SER A C 1
ATOM 679 O O . SER A 1 84 ? 0.585 9.012 -3.644 1.00 97.00 84 SER A O 1
ATOM 681 N N . LEU A 1 85 ? -0.245 7.008 -3.067 1.00 96.56 85 LEU A N 1
ATOM 682 C CA . LEU A 1 85 ? -1.568 7.249 -3.635 1.00 96.56 85 LEU A CA 1
ATOM 683 C C . LEU A 1 85 ? -2.384 8.199 -2.754 1.00 96.56 85 LEU A C 1
ATOM 685 O O . LEU A 1 85 ? -2.307 8.166 -1.519 1.00 96.56 85 LEU A O 1
ATOM 689 N N . GLU A 1 86 ? -3.211 9.007 -3.414 1.00 94.31 86 GLU A N 1
ATOM 690 C CA . GLU A 1 86 ? -4.207 9.873 -2.789 1.00 94.31 86 GLU A CA 1
ATOM 691 C C . GLU A 1 86 ? -5.597 9.600 -3.373 1.00 94.31 86 GLU A C 1
ATOM 693 O O . GLU A 1 86 ? -5.737 9.200 -4.533 1.00 94.31 86 GLU A O 1
ATOM 698 N N . LYS A 1 87 ? -6.635 9.828 -2.560 1.00 92.88 87 LYS A N 1
ATOM 699 C CA . LYS A 1 87 ? -8.035 9.625 -2.949 1.00 92.88 87 LYS A CA 1
ATOM 700 C C . LYS A 1 87 ? -8.346 10.365 -4.253 1.00 92.88 87 LYS A C 1
ATOM 702 O O . LYS A 1 87 ? -8.068 11.556 -4.375 1.00 92.88 87 LYS A O 1
ATOM 707 N N . GLY A 1 88 ? -8.937 9.657 -5.214 1.00 91.25 88 GLY A N 1
ATOM 708 C CA . GLY A 1 88 ? -9.333 10.211 -6.514 1.00 91.25 88 GLY A CA 1
ATOM 709 C C . GLY A 1 88 ? -8.234 10.268 -7.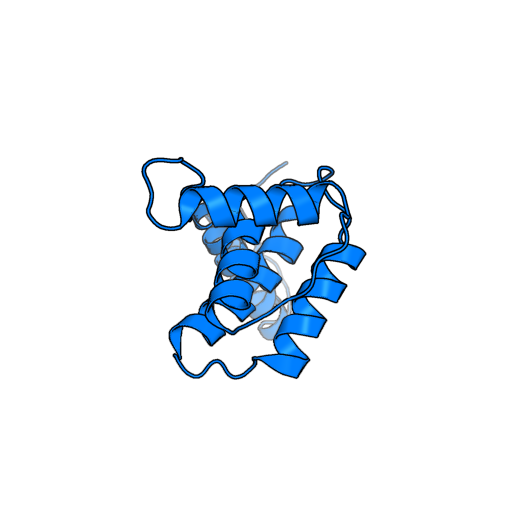583 1.00 91.25 88 GLY A C 1
ATOM 710 O O . GLY A 1 88 ? -8.541 10.610 -8.719 1.00 91.25 88 GLY A O 1
ATOM 711 N N . GLN A 1 89 ? -6.981 9.909 -7.272 1.00 93.50 89 GLN A N 1
ATOM 712 C CA . GLN A 1 89 ? -5.885 9.872 -8.259 1.00 93.50 89 GLN A CA 1
ATOM 713 C C . GLN A 1 89 ? -5.713 8.515 -8.955 1.00 93.50 89 GLN A C 1
ATOM 715 O O . GLN A 1 89 ? -4.821 8.356 -9.783 1.00 93.50 89 GLN A O 1
ATOM 720 N N . TYR A 1 90 ? -6.499 7.512 -8.577 1.00 95.62 90 TYR A N 1
ATOM 721 C CA . TYR A 1 90 ? -6.348 6.144 -9.052 1.00 95.62 90 TYR A CA 1
ATOM 722 C C . TYR A 1 90 ? -7.690 5.417 -9.041 1.00 95.62 90 TYR A C 1
ATOM 724 O O . TYR A 1 90 ? -8.660 5.869 -8.431 1.00 95.62 90 TYR A O 1
ATOM 732 N N . ASP A 1 91 ? -7.732 4.266 -9.706 1.00 95.31 91 ASP A N 1
ATOM 733 C CA . ASP A 1 91 ? -8.856 3.340 -9.626 1.00 95.31 91 ASP A CA 1
ATOM 734 C C . ASP A 1 91 ? -8.594 2.284 -8.554 1.00 95.31 91 ASP A C 1
ATOM 736 O O . ASP A 1 91 ? -7.627 1.518 -8.615 1.00 95.31 91 ASP A O 1
ATOM 740 N N . LYS A 1 92 ? -9.475 2.266 -7.555 1.00 94.69 92 LYS A N 1
ATOM 741 C CA . LYS A 1 92 ? -9.395 1.370 -6.407 1.00 94.69 92 LYS A CA 1
ATOM 742 C C . LYS A 1 92 ? -9.446 -0.101 -6.799 1.00 94.69 92 LYS A C 1
ATOM 744 O O . LYS A 1 92 ? -8.702 -0.897 -6.227 1.00 94.69 92 LYS A O 1
ATOM 749 N N . ASP A 1 93 ? -10.307 -0.465 -7.738 1.00 95.06 93 ASP A N 1
ATOM 750 C CA . ASP A 1 93 ? -10.481 -1.854 -8.148 1.00 95.06 93 ASP A CA 1
ATOM 751 C C . ASP A 1 93 ? -9.276 -2.319 -8.964 1.00 95.06 93 ASP A C 1
ATOM 753 O O . ASP A 1 93 ? -8.796 -3.434 -8.758 1.00 95.06 93 ASP A O 1
ATOM 757 N N . TYR A 1 94 ? -8.690 -1.429 -9.769 1.00 96.62 94 TYR A N 1
ATOM 758 C CA . TYR A 1 94 ? -7.427 -1.704 -10.456 1.00 96.62 94 TYR A CA 1
ATOM 759 C C . TYR A 1 94 ? -6.273 -1.964 -9.475 1.00 96.62 94 TYR A C 1
ATOM 761 O O . TYR A 1 94 ? -5.548 -2.953 -9.600 1.00 96.62 94 TYR A O 1
ATOM 769 N N . VAL A 1 95 ? -6.110 -1.117 -8.452 1.00 97.00 95 VAL A N 1
ATOM 770 C CA . VAL A 1 95 ? -5.061 -1.320 -7.436 1.00 97.00 95 VAL A CA 1
ATOM 771 C C . VAL A 1 95 ? -5.294 -2.610 -6.648 1.00 97.00 95 VAL A C 1
ATOM 773 O O . VAL A 1 95 ? -4.346 -3.363 -6.421 1.00 97.00 95 VAL A O 1
ATOM 776 N N . LYS A 1 96 ? -6.544 -2.912 -6.279 1.00 96.19 96 LYS A N 1
ATOM 777 C CA . LYS A 1 96 ? -6.900 -4.173 -5.615 1.00 96.19 96 LYS A CA 1
ATOM 778 C C . LYS A 1 96 ? -6.607 -5.388 -6.484 1.00 96.19 96 LYS A C 1
ATOM 780 O O . LYS A 1 96 ? -6.079 -6.369 -5.969 1.00 96.19 96 LYS A O 1
ATOM 785 N N . GLN A 1 97 ? -6.900 -5.323 -7.781 1.00 97.25 97 GLN A N 1
ATOM 786 C CA . GLN A 1 97 ? -6.554 -6.383 -8.723 1.00 97.25 97 GLN A CA 1
ATOM 787 C C . GLN A 1 97 ? -5.040 -6.622 -8.730 1.00 97.25 97 GLN A C 1
ATOM 789 O O . GLN A 1 97 ? -4.601 -7.762 -8.605 1.00 97.25 97 GLN A O 1
ATOM 794 N N . LYS A 1 98 ? -4.225 -5.561 -8.785 1.00 97.38 98 LYS A N 1
ATOM 795 C CA . LYS A 1 98 ? -2.762 -5.696 -8.710 1.00 97.38 98 LYS A CA 1
ATOM 796 C C . LYS A 1 98 ? -2.274 -6.231 -7.365 1.00 97.38 98 LYS A C 1
ATOM 798 O O . LYS A 1 98 ? -1.375 -7.065 -7.343 1.00 97.38 98 LYS A O 1
ATOM 803 N N . GLN A 1 99 ? -2.877 -5.829 -6.248 1.00 97.19 99 GLN A N 1
ATOM 804 C CA . GLN A 1 99 ? -2.581 -6.427 -4.941 1.00 97.19 99 GLN A CA 1
ATOM 805 C C . GLN A 1 99 ? -2.958 -7.915 -4.893 1.00 97.19 99 GLN A C 1
ATOM 807 O O . GLN A 1 99 ? -2.218 -8.708 -4.318 1.00 97.19 99 GLN A O 1
ATOM 812 N N . PHE A 1 100 ? -4.062 -8.312 -5.523 1.00 97.38 100 PHE A N 1
ATOM 813 C CA . PHE A 1 100 ? -4.464 -9.713 -5.622 1.00 97.38 100 PHE A CA 1
ATOM 814 C C . PHE A 1 100 ? -3.485 -10.530 -6.477 1.00 97.38 100 PHE A C 1
ATOM 816 O O . PHE A 1 100 ? -3.044 -11.591 -6.050 1.00 97.38 100 PHE A O 1
ATOM 823 N N . GLU A 1 101 ? -3.041 -10.004 -7.622 1.00 97.44 101 GLU A N 1
ATOM 824 C CA . GLU A 1 101 ? -1.983 -10.633 -8.429 1.00 97.44 101 GLU A CA 1
ATOM 825 C C . GLU A 1 101 ? -0.683 -10.834 -7.624 1.00 97.44 101 GLU A C 1
ATOM 827 O O . GLU A 1 101 ? -0.019 -11.861 -7.765 1.00 97.44 101 GLU A O 1
ATOM 832 N N . ILE A 1 102 ? -0.323 -9.872 -6.764 1.00 97.69 102 ILE A N 1
ATOM 833 C CA . ILE A 1 102 ? 0.835 -9.988 -5.864 1.00 97.69 102 ILE A CA 1
ATOM 834 C C . ILE A 1 102 ? 0.620 -11.085 -4.823 1.00 97.69 102 ILE A C 1
ATOM 836 O O . ILE A 1 102 ? 1.546 -11.844 -4.545 1.00 97.69 102 ILE A O 1
ATOM 840 N N . PHE A 1 103 ? -0.579 -11.162 -4.248 1.00 97.19 103 PHE A N 1
ATOM 841 C CA . PHE A 1 103 ? -0.926 -12.188 -3.272 1.00 97.19 103 PHE A CA 1
ATOM 842 C C . PHE A 1 103 ? -0.776 -13.591 -3.864 1.00 97.19 103 PHE A C 1
ATOM 844 O O . PHE A 1 103 ? -0.033 -14.399 -3.318 1.00 97.19 103 PHE A O 1
ATOM 851 N N . GLU A 1 104 ? -1.403 -13.841 -5.012 1.00 97.19 104 GLU A N 1
ATOM 852 C CA . GLU A 1 104 ? -1.413 -15.158 -5.659 1.00 97.19 104 GLU A CA 1
ATOM 853 C C . GLU A 1 104 ? -0.012 -15.647 -6.051 1.00 97.19 104 GLU A C 1
ATOM 855 O O . GLU A 1 104 ? 0.271 -16.841 -5.994 1.00 97.19 104 GLU A O 1
ATOM 860 N N . LYS A 1 105 ? 0.876 -14.734 -6.465 1.00 95.94 105 LYS A N 1
ATOM 861 C CA . LYS A 1 105 ? 2.196 -15.102 -7.001 1.00 95.94 105 LYS A CA 1
ATOM 862 C C . LYS A 1 105 ? 3.327 -15.056 -5.979 1.00 95.94 105 LYS A C 1
ATOM 864 O O . LYS A 1 105 ? 4.281 -15.816 -6.112 1.00 95.94 105 LYS A O 1
ATOM 869 N N . TYR A 1 106 ? 3.256 -14.143 -5.012 1.00 96.06 106 TYR A N 1
ATOM 870 C CA . TYR A 1 106 ? 4.401 -13.786 -4.168 1.00 96.06 106 TYR A CA 1
ATOM 871 C C . TYR A 1 106 ? 4.097 -13.810 -2.670 1.00 96.06 106 TYR A C 1
ATOM 873 O O . TYR A 1 106 ? 5.005 -13.556 -1.885 1.00 96.06 106 TYR A O 1
ATOM 881 N N . TYR A 1 107 ? 2.857 -14.077 -2.239 1.00 90.94 107 TYR A N 1
ATOM 882 C CA . TYR A 1 107 ? 2.543 -14.222 -0.818 1.00 90.94 107 TYR A CA 1
ATOM 883 C C . TYR A 1 107 ? 2.489 -15.711 -0.411 1.00 90.94 107 TYR A C 1
ATOM 885 O O . TYR A 1 107 ? 1.762 -16.484 -1.029 1.00 90.94 107 TYR A O 1
ATOM 893 N N . PRO A 1 108 ? 3.176 -16.130 0.670 1.00 93.94 108 PRO A N 1
ATOM 894 C CA . PRO A 1 108 ? 4.051 -15.319 1.510 1.00 93.94 108 PRO A CA 1
ATOM 895 C C . PRO A 1 108 ? 5.365 -14.976 0.797 1.00 93.94 108 PRO A C 1
ATOM 897 O O . PRO A 1 108 ? 5.973 -15.828 0.158 1.00 93.94 108 PRO A O 1
ATOM 900 N N . PHE A 1 109 ? 5.834 -13.744 0.988 1.00 93.75 109 PHE A N 1
ATOM 901 C CA . PHE A 1 109 ? 7.129 -13.299 0.478 1.00 93.75 109 PHE A CA 1
ATOM 902 C C . PHE A 1 109 ? 8.251 -14.067 1.172 1.00 93.75 109 PHE A C 1
ATOM 904 O O . PHE A 1 109 ? 8.204 -14.248 2.398 1.00 93.75 109 PHE A O 1
ATOM 911 N N . GLY A 1 110 ? 9.306 -14.416 0.428 1.00 88.44 110 GLY A N 1
ATOM 912 C CA . GLY A 1 110 ? 10.477 -15.095 0.989 1.00 88.44 110 GLY A CA 1
ATOM 913 C C . GLY A 1 110 ? 11.119 -14.322 2.148 1.00 88.44 110 GLY A C 1
ATOM 914 O O . GLY A 1 110 ? 11.566 -14.907 3.136 1.00 88.44 110 GLY A O 1
ATOM 915 N N . LYS A 1 111 ? 11.105 -12.982 2.086 1.00 83.81 111 LYS A N 1
ATOM 916 C CA . LYS A 1 111 ? 11.472 -12.115 3.218 1.00 83.81 111 LYS A CA 1
ATOM 917 C C . LYS A 1 111 ? 10.233 -11.700 4.007 1.00 83.81 111 LYS A C 1
ATOM 919 O O . LYS A 1 111 ? 9.359 -11.000 3.499 1.00 83.81 111 LYS A O 1
ATOM 924 N N . GLY A 1 112 ? 10.224 -12.004 5.307 1.00 80.50 112 GLY A N 1
ATOM 925 C CA . GLY A 1 112 ? 9.079 -11.735 6.185 1.00 80.50 112 GLY A CA 1
ATOM 926 C C . GLY A 1 112 ? 8.612 -10.272 6.226 1.00 80.50 112 GLY A C 1
ATOM 927 O O . GLY A 1 112 ? 7.425 -10.022 6.424 1.00 80.50 112 GLY A O 1
ATOM 928 N N . ASN A 1 113 ? 9.497 -9.297 5.982 1.00 87.44 113 ASN A N 1
ATOM 929 C CA . ASN A 1 113 ? 9.122 -7.880 5.910 1.00 87.44 113 ASN A CA 1
ATOM 930 C C . ASN A 1 113 ? 8.157 -7.556 4.749 1.00 87.44 113 ASN A C 1
ATOM 932 O O . ASN A 1 113 ? 7.339 -6.646 4.896 1.00 87.44 113 ASN A O 1
ATOM 936 N N . GLY A 1 114 ? 8.187 -8.318 3.650 1.00 89.44 114 GLY A N 1
ATOM 937 C CA . GLY A 1 114 ? 7.250 -8.190 2.530 1.00 89.44 114 GLY A CA 1
ATOM 938 C C . GLY A 1 114 ? 5.807 -8.502 2.933 1.00 89.44 114 GLY A C 1
ATOM 939 O O . GLY A 1 114 ? 4.886 -7.788 2.547 1.00 89.44 114 GLY A O 1
ATOM 940 N N . ASN A 1 115 ? 5.609 -9.470 3.830 1.00 91.69 115 ASN A N 1
ATOM 941 C CA . ASN A 1 115 ? 4.279 -9.831 4.336 1.00 91.69 115 ASN A CA 1
ATOM 942 C C . ASN A 1 115 ? 3.652 -8.708 5.181 1.00 91.69 115 ASN A C 1
ATOM 944 O O . ASN A 1 115 ? 2.441 -8.485 5.143 1.00 91.69 115 ASN A O 1
ATOM 948 N N . TYR A 1 116 ? 4.463 -7.975 5.953 1.00 92.56 116 TYR A N 1
ATOM 949 C CA . TYR A 1 116 ? 3.988 -6.790 6.677 1.00 92.56 116 TYR A CA 1
ATOM 950 C C . TYR A 1 116 ? 3.662 -5.645 5.722 1.00 92.56 116 TYR A C 1
ATOM 952 O O . TYR A 1 116 ? 2.613 -5.026 5.871 1.00 92.56 116 TYR A O 1
ATOM 960 N N . LEU A 1 117 ? 4.518 -5.408 4.724 1.00 95.38 117 LEU A N 1
ATOM 961 C CA . LEU A 1 117 ? 4.292 -4.390 3.701 1.00 95.38 117 LEU A CA 1
ATOM 962 C C . LEU A 1 117 ? 2.987 -4.634 2.936 1.00 95.38 117 LEU A C 1
ATOM 964 O O . LEU A 1 117 ? 2.208 -3.704 2.757 1.00 95.38 117 LEU A O 1
ATOM 968 N N . PHE A 1 118 ? 2.728 -5.881 2.539 1.00 96.44 118 PHE A N 1
ATOM 969 C CA . PHE A 1 118 ? 1.499 -6.267 1.855 1.00 96.44 118 PHE A CA 1
ATOM 970 C C . PHE A 1 118 ? 0.258 -5.913 2.681 1.00 96.44 118 PHE A C 1
ATOM 972 O O . PHE A 1 118 ? -0.601 -5.158 2.221 1.00 96.44 118 PHE A O 1
ATOM 979 N N . ARG A 1 119 ? 0.207 -6.370 3.939 1.00 92.44 119 ARG A N 1
ATOM 980 C CA . ARG A 1 119 ? -0.905 -6.077 4.859 1.00 92.44 119 ARG A CA 1
ATOM 981 C C . ARG A 1 119 ? -1.084 -4.578 5.095 1.00 92.44 119 ARG A C 1
ATOM 983 O O . ARG A 1 119 ? -2.209 -4.085 5.053 1.00 92.44 119 ARG A O 1
ATOM 990 N N . ASP A 1 120 ? 0.015 -3.854 5.305 1.00 93.44 120 ASP A N 1
ATOM 991 C CA . ASP A 1 120 ? -0.027 -2.405 5.504 1.00 93.44 120 ASP A CA 1
ATOM 992 C C . ASP A 1 120 ? -0.504 -1.673 4.238 1.00 93.44 120 ASP A C 1
ATOM 994 O O . ASP A 1 120 ? -1.227 -0.690 4.358 1.00 93.44 120 ASP A O 1
ATOM 998 N N . SER A 1 121 ? -0.180 -2.164 3.036 1.00 95.69 121 SER A N 1
ATOM 999 C CA . SER A 1 121 ? -0.642 -1.557 1.780 1.00 95.69 121 SER A CA 1
ATOM 1000 C C . SER A 1 121 ? -2.159 -1.686 1.589 1.00 95.69 121 SER A C 1
ATOM 1002 O O . SER A 1 121 ? -2.802 -0.737 1.147 1.00 95.69 121 SER A O 1
ATOM 1004 N N . ILE A 1 122 ? -2.758 -2.819 1.982 1.00 94.31 122 ILE A N 1
ATOM 1005 C CA . ILE A 1 122 ? -4.218 -3.010 1.959 1.00 94.31 122 ILE A CA 1
ATOM 1006 C C . ILE A 1 122 ? -4.876 -2.047 2.946 1.00 94.31 122 ILE A C 1
ATOM 1008 O O . ILE A 1 122 ? -5.821 -1.338 2.600 1.00 94.31 122 ILE A O 1
ATOM 1012 N N . ALA A 1 123 ? -4.349 -1.998 4.173 1.00 92.19 123 ALA A N 1
ATOM 1013 C CA . ALA A 1 123 ? -4.859 -1.111 5.208 1.00 92.19 123 ALA A CA 1
ATOM 1014 C C . ALA A 1 123 ? -4.743 0.371 4.811 1.00 92.19 123 ALA A C 1
ATOM 1016 O O . ALA A 1 123 ? -5.625 1.157 5.148 1.00 92.19 123 ALA A O 1
ATOM 1017 N N . TYR A 1 124 ? -3.689 0.751 4.082 1.00 94.62 124 TYR A N 1
ATOM 1018 C CA . TYR A 1 124 ? -3.506 2.109 3.576 1.00 94.62 124 TYR A CA 1
ATOM 1019 C C . TYR A 1 124 ? -4.555 2.488 2.523 1.00 94.62 124 TYR A C 1
ATOM 1021 O O . TYR A 1 124 ? -5.175 3.540 2.662 1.00 94.62 124 TYR A O 1
ATOM 1029 N N . ILE A 1 125 ? -4.821 1.627 1.530 1.00 93.75 125 ILE A N 1
ATOM 1030 C CA . ILE A 1 125 ? -5.888 1.859 0.533 1.00 93.75 125 ILE A CA 1
ATOM 1031 C C . ILE A 1 125 ? -7.246 2.038 1.216 1.00 93.75 125 ILE A C 1
ATOM 1033 O O . ILE A 1 125 ? -7.987 2.973 0.932 1.00 93.75 125 ILE A O 1
ATOM 1037 N N . ASP A 1 126 ? -7.567 1.167 2.167 1.00 90.00 126 ASP A N 1
ATOM 1038 C CA . ASP A 1 126 ? -8.812 1.243 2.930 1.00 90.00 126 ASP A CA 1
ATOM 1039 C C . ASP A 1 126 ? -8.887 2.464 3.868 1.00 90.00 126 ASP A C 1
ATOM 1041 O O . ASP A 1 126 ? -9.970 2.895 4.258 1.00 90.00 126 ASP A O 1
ATOM 1045 N N . TYR A 1 127 ? -7.749 3.042 4.248 1.00 90.50 127 TYR A N 1
ATOM 1046 C CA . TYR A 1 127 ? -7.695 4.302 4.984 1.00 90.50 127 TYR A CA 1
ATOM 1047 C C . TYR A 1 127 ? -7.970 5.506 4.071 1.00 90.50 127 TYR A C 1
ATOM 1049 O O . TYR A 1 127 ? -8.843 6.309 4.395 1.00 90.50 127 TYR A O 1
ATOM 1057 N N . ILE A 1 128 ? -7.275 5.625 2.933 1.00 91.06 128 ILE A N 1
ATOM 1058 C CA . ILE A 1 128 ? -7.397 6.802 2.052 1.00 91.06 128 ILE A CA 1
ATOM 1059 C C . ILE A 1 128 ? -8.724 6.864 1.281 1.00 91.06 128 ILE A C 1
ATOM 1061 O O . ILE A 1 128 ? -9.105 7.934 0.824 1.00 91.06 128 ILE A O 1
ATOM 1065 N N . GLU A 1 129 ? -9.440 5.746 1.147 1.00 87.19 129 GLU A N 1
ATOM 1066 C CA . GLU A 1 129 ? -10.727 5.681 0.439 1.00 87.19 129 GLU A CA 1
ATOM 1067 C C . GLU A 1 129 ? -11.948 6.069 1.285 1.00 87.19 129 GLU A C 1
ATOM 1069 O O . GLU A 1 129 ? -13.049 6.177 0.743 1.00 87.19 129 GLU A O 1
ATOM 1074 N N . ARG A 1 130 ? -11.783 6.281 2.594 1.00 75.88 130 ARG A N 1
ATOM 1075 C CA . ARG A 1 130 ? -12.874 6.755 3.464 1.00 75.88 130 ARG A CA 1
ATOM 1076 C C . ARG A 1 130 ? -13.220 8.200 3.159 1.00 75.88 130 ARG A C 1
ATOM 1078 O O . ARG A 1 130 ? -14.421 8.505 3.041 1.00 75.88 130 ARG A O 1
#

Secondary structure (DSSP, 8-state):
----HHHHHHHHHHS---HHHHHHHHHHHHHHHHHHHHTT-S---TTSTTHHHHHHHHHHHHTT------SHHHHHHHHHHHTT--TTSS-HHHHHHHHHHHHHHHPSPSSHHHHHHHHHHHHHHHHHT-

Foldseek 3Di:
DDDDLVRQLVVLVPDPDDPVVSVVVNVLSVLLVVLVVLQCVDALDPPDPCNVLLVVLLVCQQVVPDDDQDDPVSLLSNLSSLSPDAPPSGDLVSSVVSLVVCCVPAPVPPDNVSVVSSVSSVSNSVSRHD

pLDDT: mean 90.22, std 8.34, range [47.22, 97.94]

Organism: NCBI:txid229203

Radius of gyration: 16.86 Å; chains: 1; bounding box: 42×33×45 Å

Sequence (130 aa):
MNFNYEQSKHFLENTKIAGAVRKSYIERIVNDVKQIKNKNKFSLGSLSKNGPSRAQSLNFLQNKIPFEIGDEENAKRILESVFSLEKGQYDKDYVKQKQFEIFEKYYPFGKGNGNYLFRDSIAYIDYIER